Protein AF-A0A0F8ZP57-F1 (afdb_monomer_lite)

Structure (mmCIF, N/CA/C/O backbone):
data_AF-A0A0F8ZP57-F1
#
_entry.id   AF-A0A0F8ZP57-F1
#
loop_
_atom_site.group_PDB
_atom_site.id
_atom_site.type_symbol
_atom_site.label_atom_id
_atom_site.label_alt_id
_atom_site.label_comp_id
_atom_site.label_asym_id
_atom_site.label_entity_id
_atom_site.label_seq_id
_atom_site.pdbx_PDB_ins_code
_atom_site.Cartn_x
_atom_site.Cartn_y
_atom_site.Cartn_z
_atom_site.occupancy
_atom_site.B_iso_or_equiv
_atom_site.auth_seq_id
_atom_site.auth_comp_id
_atom_site.auth_asym_id
_atom_s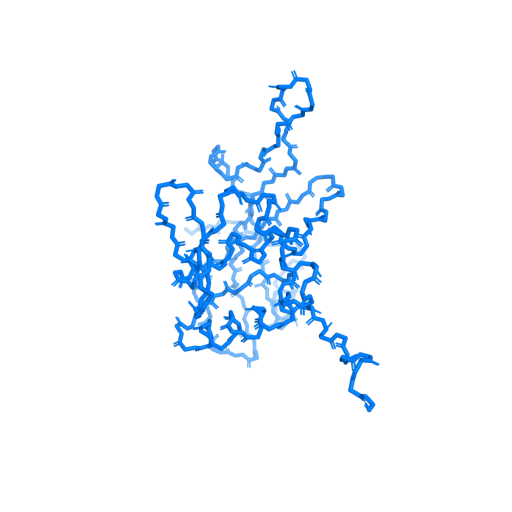ite.auth_atom_id
_atom_site.pdbx_PDB_model_num
ATOM 1 N N . GLY A 1 1 ? 17.418 13.771 -24.888 1.00 42.72 1 GLY A N 1
ATOM 2 C CA . GLY A 1 1 ? 16.943 12.380 -24.722 1.00 42.72 1 GLY A CA 1
ATOM 3 C C . GLY A 1 1 ? 17.713 11.722 -23.595 1.00 42.72 1 GLY A C 1
ATOM 4 O O . GLY A 1 1 ? 18.874 12.059 -23.422 1.00 42.72 1 GLY A O 1
ATOM 5 N N . ASN A 1 2 ? 17.084 10.851 -22.801 1.00 56.62 2 ASN A N 1
ATOM 6 C CA . ASN A 1 2 ? 17.765 10.165 -21.695 1.00 56.62 2 ASN A CA 1
ATOM 7 C C . ASN A 1 2 ? 18.726 9.090 -22.257 1.00 56.62 2 ASN A C 1
ATOM 9 O O . ASN A 1 2 ? 18.237 8.179 -22.923 1.00 56.62 2 ASN A O 1
ATOM 13 N N . PRO A 1 3 ? 20.048 9.173 -22.014 1.00 65.94 3 PRO A N 1
ATOM 14 C CA . PRO A 1 3 ? 21.036 8.251 -22.585 1.00 65.94 3 PRO A CA 1
ATOM 15 C C . PRO A 1 3 ? 21.087 6.874 -21.897 1.00 65.94 3 PRO A C 1
ATOM 17 O O . PRO A 1 3 ? 21.826 5.998 -22.338 1.00 65.94 3 PRO A O 1
ATOM 20 N N . ALA A 1 4 ? 20.323 6.653 -20.823 1.00 66.94 4 ALA A N 1
ATOM 21 C CA . ALA A 1 4 ? 20.343 5.389 -20.093 1.00 66.94 4 ALA A CA 1
ATOM 22 C C . ALA A 1 4 ? 19.704 4.244 -20.905 1.00 66.94 4 ALA A C 1
ATOM 24 O O . ALA A 1 4 ? 18.479 4.147 -21.000 1.00 66.94 4 ALA A O 1
ATOM 25 N N . ASN A 1 5 ? 20.536 3.351 -21.447 1.00 70.38 5 ASN A N 1
ATOM 26 C CA . ASN A 1 5 ? 20.122 2.087 -22.059 1.00 70.38 5 ASN A CA 1
ATOM 27 C C . ASN A 1 5 ? 20.489 0.895 -21.166 1.00 70.38 5 ASN A C 1
ATOM 29 O O . ASN A 1 5 ? 21.466 0.932 -20.422 1.00 70.38 5 ASN A O 1
ATOM 33 N N . THR A 1 6 ? 19.703 -0.180 -21.257 1.00 76.25 6 THR A N 1
ATOM 34 C CA . THR A 1 6 ? 20.031 -1.459 -20.613 1.00 76.25 6 THR A CA 1
ATOM 35 C C . THR A 1 6 ? 21.249 -2.083 -21.315 1.00 76.25 6 THR A C 1
ATOM 37 O O . THR A 1 6 ? 21.273 -2.083 -22.550 1.00 76.25 6 THR A O 1
ATOM 40 N N . PRO A 1 7 ? 22.246 -2.618 -20.584 1.00 77.56 7 PRO A N 1
ATOM 41 C CA . PRO A 1 7 ? 23.346 -3.370 -21.192 1.00 77.56 7 PRO A CA 1
ATOM 42 C C . PRO A 1 7 ? 22.822 -4.616 -21.933 1.00 77.56 7 PRO A C 1
ATOM 44 O O . PRO A 1 7 ? 21.754 -5.131 -21.605 1.00 77.56 7 PRO A O 1
ATOM 47 N N . GLY A 1 8 ? 23.553 -5.093 -22.949 1.00 77.31 8 GLY A N 1
ATOM 48 C CA . GLY A 1 8 ? 23.141 -6.237 -23.789 1.00 77.31 8 GLY A CA 1
ATOM 49 C C . GLY A 1 8 ? 22.552 -5.873 -25.162 1.00 77.31 8 GLY A C 1
ATOM 50 O O . GLY A 1 8 ? 22.050 -6.739 -25.875 1.00 77.31 8 GLY A O 1
ATOM 51 N N . GLY A 1 9 ? 22.630 -4.600 -25.560 1.00 78.94 9 GLY A N 1
ATOM 52 C CA . GLY A 1 9 ? 22.277 -4.144 -26.908 1.00 78.94 9 GLY A CA 1
ATOM 53 C C . GLY A 1 9 ? 20.771 -4.081 -27.197 1.00 78.94 9 GLY A C 1
ATOM 54 O O . GLY A 1 9 ? 19.916 -4.302 -26.338 1.00 78.94 9 GLY A O 1
ATOM 55 N N . HIS A 1 10 ? 20.424 -3.743 -28.442 1.00 80.75 10 HIS A N 1
ATOM 56 C CA . HIS A 1 10 ? 19.028 -3.523 -28.839 1.00 80.75 10 HIS A CA 1
ATOM 57 C C . HIS A 1 10 ? 18.207 -4.816 -28.946 1.00 80.75 10 HIS A C 1
ATOM 59 O O . HIS A 1 10 ? 17.003 -4.781 -28.692 1.00 80.75 10 HIS A O 1
ATOM 65 N N . ALA A 1 11 ? 18.830 -5.959 -29.252 1.00 84.06 11 ALA A N 1
ATOM 66 C CA . ALA A 1 11 ? 18.134 -7.240 -29.414 1.00 84.06 11 ALA A CA 1
ATOM 67 C C . ALA A 1 11 ? 17.318 -7.619 -28.167 1.00 84.06 11 ALA A C 1
ATOM 69 O O . ALA A 1 11 ? 16.136 -7.956 -28.256 1.00 84.06 11 ALA A O 1
ATOM 70 N N . VAL A 1 12 ? 17.914 -7.436 -26.989 1.00 82.19 12 VAL A N 1
ATOM 71 C CA . VAL A 1 12 ? 17.299 -7.692 -25.683 1.00 82.19 12 VAL A CA 1
ATOM 72 C C . VAL A 1 12 ? 16.027 -6.849 -25.479 1.00 82.19 12 VAL A C 1
ATOM 74 O O . VAL A 1 12 ? 14.993 -7.348 -25.035 1.00 82.19 12 VAL A O 1
ATOM 77 N N . LYS A 1 13 ? 16.034 -5.579 -25.907 1.00 81.19 13 LYS A N 1
ATOM 78 C CA . LYS A 1 13 ? 14.854 -4.694 -25.851 1.00 81.19 13 LYS A CA 1
ATOM 79 C C . LYS A 1 13 ? 13.700 -5.201 -26.724 1.00 81.19 13 LYS A C 1
ATOM 81 O O . LYS A 1 13 ? 12.530 -5.015 -26.363 1.00 81.19 13 LYS A O 1
ATOM 86 N N . HIS A 1 14 ? 13.999 -5.821 -27.864 1.00 81.81 14 HIS A N 1
ATOM 87 C CA . HIS A 1 14 ? 12.983 -6.373 -28.762 1.00 81.81 14 HIS A CA 1
ATOM 88 C C . HIS A 1 14 ? 12.459 -7.732 -28.287 1.00 81.81 14 HIS A C 1
ATOM 90 O O . HIS A 1 14 ? 11.250 -7.954 -28.397 1.00 81.81 14 HIS A O 1
ATOM 96 N N . ALA A 1 15 ? 13.316 -8.557 -27.681 1.00 86.81 15 ALA A N 1
ATOM 97 C CA . ALA A 1 15 ? 12.971 -9.882 -27.169 1.00 86.81 15 ALA A CA 1
ATOM 98 C C . ALA A 1 15 ? 11.944 -9.844 -26.022 1.00 86.81 15 ALA A C 1
ATOM 100 O O . ALA A 1 15 ? 10.997 -10.625 -26.020 1.00 86.81 15 ALA A O 1
ATOM 101 N N . PHE A 1 16 ? 12.068 -8.909 -25.073 1.00 87.50 16 PHE A N 1
ATOM 102 C CA . PHE A 1 16 ? 11.171 -8.877 -23.910 1.00 87.50 16 PHE A CA 1
ATOM 103 C C . PHE A 1 16 ? 9.746 -8.427 -24.242 1.00 87.50 16 PHE A C 1
ATOM 105 O O . PHE A 1 16 ? 9.547 -7.415 -24.919 1.00 87.50 16 PHE A O 1
ATOM 112 N N . SER A 1 17 ? 8.742 -9.116 -23.699 1.00 88.38 17 SER A N 1
ATOM 113 C CA . SER A 1 17 ? 7.331 -8.734 -23.862 1.00 88.38 17 SER A CA 1
ATOM 114 C C . SER A 1 17 ? 6.892 -7.592 -22.946 1.00 88.38 17 SER A C 1
ATOM 116 O O . SER A 1 17 ? 6.073 -6.767 -23.352 1.00 88.38 17 SER A O 1
ATOM 118 N N . VAL A 1 18 ? 7.484 -7.491 -21.754 1.00 88.62 18 VAL A N 1
ATOM 119 C CA . VAL A 1 18 ? 7.252 -6.406 -20.792 1.00 88.62 18 VAL A CA 1
ATOM 120 C C . VAL A 1 18 ? 8.600 -5.856 -20.331 1.00 88.62 18 VAL A C 1
ATOM 122 O O . VAL A 1 18 ? 9.527 -6.625 -20.087 1.00 88.62 18 VAL A O 1
ATOM 125 N N . ARG A 1 19 ? 8.734 -4.529 -20.235 1.00 87.62 19 ARG A N 1
ATOM 126 C CA . ARG A 1 19 ? 9.921 -3.870 -19.663 1.00 87.62 19 ARG A CA 1
ATOM 127 C C . ARG A 1 19 ? 9.494 -2.897 -18.579 1.00 87.62 19 ARG A C 1
ATOM 129 O O . ARG A 1 19 ? 8.700 -1.992 -18.834 1.00 87.62 19 ARG A O 1
ATOM 136 N N . LEU A 1 20 ? 10.065 -3.089 -17.397 1.00 88.81 20 LEU A N 1
ATOM 137 C CA . LEU A 1 20 ? 9.838 -2.274 -16.215 1.00 88.81 20 LEU A CA 1
ATOM 138 C C . LEU A 1 20 ? 11.107 -1.486 -15.919 1.00 88.81 20 LEU A C 1
ATOM 140 O O . LEU A 1 20 ? 12.200 -2.048 -15.870 1.00 88.81 20 LEU A O 1
ATOM 144 N N . ARG A 1 21 ? 10.958 -0.182 -15.713 1.00 87.19 21 ARG A N 1
ATOM 145 C CA . ARG A 1 21 ? 12.013 0.668 -15.181 1.00 87.19 21 ARG A CA 1
ATOM 146 C C . ARG A 1 21 ? 11.710 0.944 -13.725 1.00 87.19 21 ARG A C 1
ATOM 148 O O . ARG A 1 21 ? 10.731 1.619 -13.429 1.00 87.19 21 ARG A O 1
ATOM 155 N N . ILE A 1 22 ? 12.564 0.430 -12.853 1.00 89.00 22 ILE A N 1
ATOM 156 C CA . ILE A 1 22 ? 12.473 0.617 -11.408 1.00 89.00 22 ILE A CA 1
ATOM 157 C C . ILE A 1 22 ? 13.517 1.659 -11.015 1.00 89.00 22 ILE A C 1
ATOM 159 O O . ILE A 1 22 ? 14.690 1.533 -11.367 1.00 89.00 22 ILE A O 1
ATOM 163 N N . ALA A 1 23 ? 13.096 2.705 -10.314 1.00 88.38 23 ALA A N 1
ATOM 164 C CA . ALA A 1 23 ? 13.977 3.733 -9.784 1.00 88.38 23 ALA A CA 1
ATOM 165 C C . ALA A 1 23 ? 13.649 3.978 -8.312 1.00 88.38 23 ALA A C 1
ATOM 167 O O . ALA A 1 23 ? 12.494 4.197 -7.955 1.00 88.38 23 ALA A O 1
ATOM 168 N N . ARG A 1 24 ? 14.672 3.979 -7.453 1.00 84.56 24 ARG A N 1
ATOM 169 C CA . ARG A 1 24 ? 14.500 4.319 -6.038 1.00 84.56 24 ARG A CA 1
ATOM 170 C C . ARG A 1 24 ? 13.979 5.750 -5.912 1.00 84.56 24 ARG A C 1
ATOM 172 O O . ARG A 1 24 ? 14.555 6.665 -6.508 1.00 84.56 24 ARG A O 1
ATOM 179 N N . ASN A 1 25 ? 12.926 5.950 -5.125 1.00 83.56 25 ASN A N 1
ATOM 180 C CA . ASN A 1 25 ? 12.467 7.289 -4.796 1.00 83.56 25 ASN A CA 1
ATOM 181 C C . ASN A 1 25 ? 13.445 7.899 -3.777 1.00 83.56 25 ASN A C 1
ATOM 183 O O . ASN A 1 25 ? 13.693 7.327 -2.717 1.00 83.56 25 ASN A O 1
ATOM 187 N N . LYS A 1 26 ? 14.083 9.018 -4.140 1.00 76.31 26 LYS A N 1
ATOM 188 C CA . LYS A 1 26 ? 15.097 9.676 -3.296 1.00 76.31 26 LYS A CA 1
ATOM 189 C C . LYS A 1 26 ? 14.496 10.651 -2.283 1.00 76.31 26 LYS A C 1
ATOM 191 O O . LYS A 1 26 ? 15.237 11.143 -1.438 1.00 76.31 26 LYS A O 1
ATOM 196 N N . LYS A 1 27 ? 13.196 10.944 -2.376 1.00 78.50 27 LYS A N 1
ATOM 197 C CA . LYS A 1 27 ? 12.510 11.836 -1.438 1.00 78.50 27 LYS A CA 1
ATOM 198 C C . LYS A 1 27 ? 12.561 11.252 -0.026 1.00 78.50 27 LYS A C 1
ATOM 200 O O . LYS A 1 27 ? 12.400 10.045 0.143 1.00 78.50 27 LYS A O 1
ATOM 205 N N . GLU A 1 28 ? 12.779 12.096 0.978 1.00 70.44 28 GLU A N 1
ATOM 206 C CA . GLU A 1 28 ? 12.823 11.642 2.375 1.00 70.44 28 GLU A CA 1
ATOM 207 C C . GLU A 1 28 ? 11.474 11.096 2.848 1.00 70.44 28 GLU A C 1
ATOM 209 O O . GLU A 1 28 ? 11.445 10.078 3.532 1.00 70.44 28 GLU A O 1
ATOM 214 N N . GLU A 1 29 ? 10.371 11.680 2.377 1.00 69.31 29 GLU A N 1
ATOM 215 C CA . GLU A 1 29 ? 8.991 11.226 2.618 1.00 69.31 29 GLU A CA 1
ATOM 216 C C . GLU A 1 29 ? 8.722 9.803 2.109 1.00 69.31 29 GLU A C 1
ATOM 218 O O . GLU A 1 29 ? 7.849 9.105 2.611 1.00 69.31 29 GLU A O 1
ATOM 223 N N . ALA A 1 30 ? 9.486 9.353 1.112 1.00 71.00 30 ALA A N 1
ATOM 224 C CA . ALA A 1 30 ? 9.331 8.028 0.530 1.00 71.00 30 ALA A CA 1
ATOM 225 C C . ALA A 1 30 ? 10.043 6.936 1.347 1.00 71.00 30 ALA A C 1
ATOM 227 O O . ALA A 1 30 ? 9.905 5.749 1.032 1.00 71.00 30 ALA A O 1
ATOM 228 N N . ARG A 1 31 ? 10.829 7.305 2.370 1.00 79.12 31 ARG A N 1
ATOM 229 C CA . ARG A 1 31 ? 11.476 6.346 3.271 1.00 79.12 31 ARG A CA 1
ATOM 230 C C . ARG A 1 31 ? 10.450 5.796 4.250 1.00 79.12 31 ARG A C 1
ATOM 232 O O . ARG A 1 31 ? 9.748 6.543 4.920 1.00 79.12 31 ARG A O 1
ATOM 239 N N . LEU A 1 32 ? 10.407 4.477 4.352 1.00 76.94 32 LEU A N 1
ATOM 240 C CA . LEU A 1 32 ? 9.596 3.788 5.340 1.00 76.94 32 LEU A CA 1
ATOM 241 C C . LEU A 1 32 ? 10.401 3.750 6.635 1.00 76.94 32 LEU A C 1
ATOM 243 O O . LEU A 1 32 ? 11.504 3.196 6.668 1.00 76.94 32 LEU A O 1
ATOM 247 N N . LYS A 1 33 ? 9.858 4.376 7.676 1.00 82.06 33 LYS A N 1
ATOM 248 C CA . LYS A 1 33 ? 10.454 4.436 9.007 1.00 82.06 33 LYS A CA 1
ATOM 249 C C . LYS A 1 33 ? 9.564 3.693 9.995 1.00 82.06 33 LYS A C 1
ATOM 251 O O . LYS A 1 33 ? 8.340 3.774 9.904 1.00 82.06 33 LYS A O 1
ATOM 256 N N . ARG A 1 34 ? 10.184 2.997 10.940 1.00 77.50 34 ARG A N 1
ATOM 257 C CA . ARG A 1 34 ? 9.536 2.419 12.118 1.00 77.50 34 ARG A CA 1
ATOM 258 C C . ARG A 1 34 ? 10.175 3.036 13.355 1.00 77.50 34 ARG A C 1
ATOM 260 O O . ARG A 1 34 ? 11.371 3.311 13.353 1.00 77.50 34 ARG A O 1
ATOM 267 N N . ILE A 1 35 ? 9.372 3.249 14.387 1.00 75.38 35 ILE A N 1
ATOM 268 C CA . ILE A 1 35 ? 9.862 3.619 15.712 1.00 75.38 35 ILE A CA 1
ATOM 269 C C . ILE A 1 35 ? 10.105 2.313 16.467 1.00 75.38 35 ILE A C 1
ATOM 271 O O . ILE A 1 35 ? 9.201 1.481 16.547 1.00 75.38 35 ILE A O 1
ATOM 275 N N . ASP A 1 36 ? 11.329 2.113 16.938 1.00 73.38 36 ASP A N 1
ATOM 276 C CA . ASP A 1 36 ? 11.693 0.961 17.764 1.00 73.38 36 ASP A CA 1
ATOM 277 C C . ASP A 1 36 ? 11.188 1.120 19.211 1.00 73.38 36 ASP A C 1
ATOM 279 O O . ASP A 1 36 ? 10.820 2.222 19.621 1.00 73.38 36 ASP A O 1
ATOM 283 N N . GLU A 1 37 ? 11.213 0.052 20.014 1.00 72.00 37 GLU A N 1
ATOM 284 C CA . GLU A 1 37 ? 10.783 0.076 21.428 1.00 72.00 37 GLU A CA 1
ATOM 285 C C . GLU A 1 37 ? 11.555 1.117 22.263 1.00 72.00 37 GLU A C 1
ATOM 287 O O . GLU A 1 37 ? 11.025 1.677 23.221 1.00 72.00 37 GLU A O 1
ATOM 292 N N . GLY A 1 38 ? 12.788 1.443 21.856 1.00 73.44 38 GLY A N 1
ATOM 293 C CA . GLY A 1 38 ? 13.612 2.504 22.444 1.00 73.44 38 GLY A CA 1
ATOM 294 C C . GLY A 1 38 ? 13.339 3.924 21.924 1.00 73.44 38 GLY A C 1
ATOM 295 O O . GLY A 1 38 ? 14.096 4.834 22.250 1.00 73.44 38 GLY A O 1
ATOM 296 N N . GLY A 1 39 ? 12.319 4.132 21.086 1.00 78.12 39 GLY A N 1
ATOM 297 C CA . GLY A 1 39 ? 11.953 5.444 20.536 1.00 78.12 39 GLY A CA 1
ATOM 298 C C . GLY A 1 39 ? 12.820 5.936 19.368 1.00 78.12 39 GLY A C 1
ATOM 299 O O . GLY A 1 39 ? 12.657 7.072 18.925 1.00 78.12 39 GLY A O 1
ATOM 300 N N . ASN A 1 40 ? 13.727 5.106 18.847 1.00 82.69 40 ASN A N 1
ATOM 301 C CA . ASN A 1 40 ? 14.600 5.465 17.727 1.00 82.69 40 ASN A CA 1
ATOM 302 C C . ASN A 1 40 ? 13.922 5.202 16.373 1.00 82.69 40 ASN A C 1
ATOM 304 O O . ASN A 1 40 ? 13.293 4.163 16.177 1.00 82.69 40 ASN A O 1
ATOM 308 N N . GLU A 1 41 ? 14.090 6.118 15.415 1.00 78.81 41 GLU A N 1
ATOM 309 C CA . GLU A 1 41 ? 13.617 5.924 14.040 1.00 78.81 41 GLU A CA 1
ATOM 310 C C . GLU A 1 41 ? 14.570 5.011 13.254 1.00 78.81 41 GLU A C 1
ATOM 312 O O . GLU A 1 41 ? 15.686 5.400 12.906 1.00 78.81 41 GLU A O 1
ATOM 317 N N . ILE A 1 42 ? 14.105 3.812 12.908 1.00 80.19 42 ILE A N 1
ATOM 318 C CA . ILE A 1 42 ? 14.823 2.857 12.060 1.00 80.19 42 ILE A CA 1
ATOM 319 C C . ILE A 1 42 ? 14.232 2.894 10.649 1.00 80.19 42 ILE A C 1
ATOM 321 O O . ILE A 1 42 ? 13.014 2.870 10.455 1.00 80.19 42 ILE A O 1
ATOM 325 N N . ILE A 1 43 ? 15.100 2.952 9.635 1.00 80.88 43 ILE A N 1
ATOM 326 C CA . ILE A 1 43 ? 14.689 2.914 8.227 1.00 80.88 43 ILE A CA 1
ATOM 327 C C . ILE A 1 43 ? 14.475 1.455 7.817 1.00 80.88 43 ILE A C 1
ATOM 329 O O . ILE A 1 43 ? 15.427 0.744 7.514 1.00 80.88 43 ILE A O 1
ATOM 333 N N . ILE A 1 44 ? 13.214 1.042 7.748 1.00 83.44 44 ILE A N 1
ATOM 334 C CA . ILE A 1 44 ? 12.804 -0.318 7.363 1.00 83.44 44 ILE A CA 1
ATOM 335 C C . ILE A 1 44 ? 12.740 -0.512 5.839 1.00 83.44 44 ILE A C 1
ATOM 337 O O . ILE A 1 44 ? 12.718 -1.642 5.347 1.00 83.44 44 ILE A O 1
ATOM 341 N N . GLY A 1 45 ? 12.710 0.577 5.061 1.00 84.19 45 GLY A N 1
ATOM 342 C CA . GLY A 1 45 ? 12.632 0.496 3.604 1.00 84.19 45 GLY A CA 1
ATOM 343 C C . GLY A 1 45 ? 12.508 1.835 2.880 1.00 84.19 45 GLY A C 1
ATOM 344 O O . GLY A 1 45 ? 12.649 2.917 3.453 1.00 84.19 45 GLY A O 1
ATOM 345 N N . SER A 1 46 ? 12.222 1.770 1.582 1.00 86.06 46 SER A N 1
ATOM 346 C CA . SER A 1 46 ? 11.940 2.934 0.736 1.00 86.06 46 SER A CA 1
ATOM 347 C C . SER A 1 46 ? 10.961 2.599 -0.374 1.00 86.06 46 SER A C 1
ATOM 349 O O . SER A 1 46 ? 11.041 1.513 -0.943 1.00 86.06 46 SER A O 1
ATOM 351 N N . HIS A 1 47 ? 10.145 3.562 -0.784 1.00 85.69 47 HIS A N 1
ATOM 352 C CA . HIS A 1 47 ? 9.357 3.414 -1.994 1.00 85.69 47 HIS A CA 1
ATOM 353 C C . HIS A 1 47 ? 10.223 3.507 -3.260 1.00 85.69 47 HIS A C 1
ATOM 355 O O . HIS A 1 47 ? 11.222 4.234 -3.337 1.00 85.69 47 HIS A O 1
ATOM 361 N N . ALA A 1 48 ? 9.834 2.753 -4.280 1.00 89.44 48 ALA A N 1
ATOM 362 C CA . ALA A 1 48 ? 10.420 2.775 -5.605 1.00 89.44 48 ALA A CA 1
ATOM 363 C C . ALA A 1 48 ? 9.350 3.080 -6.647 1.00 89.44 48 ALA A C 1
ATOM 365 O O . ALA A 1 48 ? 8.240 2.556 -6.610 1.00 89.44 48 ALA A O 1
ATOM 366 N N . ASN A 1 49 ? 9.727 3.914 -7.607 1.00 89.50 49 ASN A N 1
ATOM 367 C CA . ASN A 1 49 ? 8.899 4.269 -8.741 1.00 89.50 49 ASN A CA 1
ATOM 368 C C . ASN A 1 49 ? 9.136 3.274 -9.871 1.00 89.50 49 ASN A C 1
ATOM 370 O O . ASN A 1 49 ? 10.265 3.103 -10.342 1.00 89.50 49 ASN A O 1
ATOM 374 N N . ILE A 1 50 ? 8.059 2.650 -10.324 1.00 89.94 50 ILE A N 1
ATOM 375 C CA . ILE A 1 50 ? 8.039 1.720 -11.440 1.00 89.94 50 ILE A CA 1
ATOM 376 C C . ILE A 1 50 ? 7.309 2.369 -12.602 1.00 89.94 50 ILE A C 1
ATOM 378 O O . ILE A 1 50 ? 6.154 2.770 -12.492 1.00 89.94 50 ILE A O 1
ATOM 382 N N . ARG A 1 51 ? 7.973 2.420 -13.753 1.00 88.38 51 ARG A N 1
ATOM 383 C CA . ARG A 1 51 ? 7.362 2.816 -15.020 1.00 88.38 51 ARG A CA 1
ATOM 384 C C . ARG A 1 51 ? 7.400 1.656 -15.999 1.00 88.38 51 ARG A C 1
ATOM 386 O O . ARG A 1 51 ? 8.440 1.026 -16.192 1.00 88.38 51 ARG A O 1
ATOM 393 N N . ILE A 1 52 ? 6.276 1.411 -16.660 1.00 88.69 52 ILE A N 1
ATOM 394 C CA . ILE A 1 52 ? 6.194 0.433 -17.741 1.00 88.69 52 ILE A CA 1
ATOM 395 C C . ILE A 1 52 ? 6.713 1.104 -19.019 1.00 88.69 52 ILE A C 1
ATOM 397 O O . ILE A 1 52 ? 6.099 2.025 -19.549 1.00 88.69 52 ILE A O 1
ATOM 401 N N . GLU A 1 53 ? 7.875 0.671 -19.511 1.00 87.00 53 GLU A N 1
ATOM 402 C CA . GLU A 1 53 ? 8.455 1.188 -20.761 1.00 87.00 53 GLU A CA 1
ATOM 403 C C . GLU A 1 53 ? 7.980 0.411 -21.993 1.00 87.00 53 GLU A C 1
ATOM 405 O O . GLU A 1 53 ? 7.947 0.952 -23.097 1.00 87.00 53 GLU A O 1
ATOM 410 N N . LYS A 1 54 ? 7.645 -0.873 -21.825 1.00 85.62 54 LYS A N 1
ATOM 411 C CA . LYS A 1 54 ? 7.127 -1.733 -22.895 1.00 85.62 54 LYS A CA 1
ATOM 412 C C . LYS A 1 54 ? 6.071 -2.662 -22.318 1.00 85.62 54 LYS A C 1
ATOM 414 O O . LYS A 1 54 ? 6.326 -3.306 -21.304 1.00 85.62 54 LYS A O 1
ATOM 419 N N . ASN A 1 55 ? 4.937 -2.767 -22.997 1.00 89.81 55 ASN A N 1
ATOM 420 C CA . ASN A 1 55 ? 3.905 -3.760 -22.731 1.00 89.81 55 ASN A CA 1
ATOM 421 C C . ASN A 1 55 ? 3.376 -4.282 -24.073 1.00 89.81 55 ASN A C 1
ATOM 423 O O . ASN A 1 55 ? 2.847 -3.500 -24.856 1.00 89.81 55 ASN A O 1
ATOM 427 N N . ARG A 1 56 ? 3.560 -5.577 -24.358 1.00 87.94 56 ARG A N 1
ATOM 428 C CA . ARG A 1 56 ? 3.028 -6.236 -25.567 1.00 87.94 56 ARG A CA 1
ATO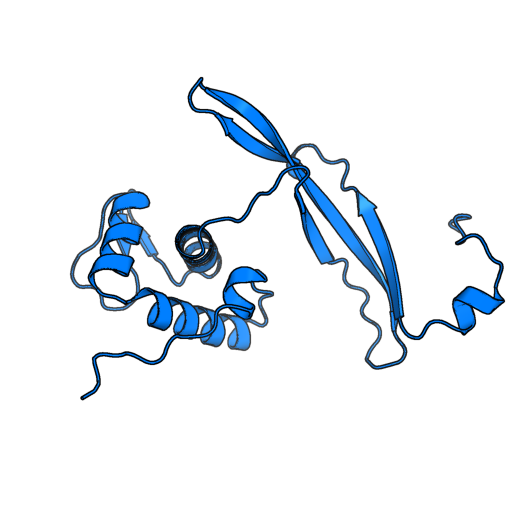M 429 C C . ARG A 1 56 ? 1.624 -6.820 -25.395 1.00 87.94 56 ARG A C 1
ATOM 431 O O . ARG A 1 56 ? 1.004 -7.150 -26.397 1.00 87.94 56 ARG A O 1
ATOM 438 N N . PHE A 1 57 ? 1.149 -6.985 -24.164 1.00 85.75 57 PHE A N 1
ATOM 439 C CA . PHE A 1 57 ? -0.088 -7.716 -23.875 1.00 85.75 57 PHE A CA 1
ATOM 440 C C . PHE A 1 57 ? -1.305 -6.807 -23.699 1.00 85.75 57 PHE A C 1
ATOM 442 O O . PHE A 1 57 ? -2.434 -7.274 -23.795 1.00 85.75 57 PHE A O 1
ATOM 449 N N . GLY A 1 58 ? -1.097 -5.518 -23.427 1.00 81.06 58 GLY A N 1
ATOM 450 C CA . GLY A 1 58 ? -2.184 -4.599 -23.106 1.00 81.06 58 GLY A CA 1
ATOM 451 C C . GLY A 1 58 ? -1.941 -3.171 -23.571 1.00 81.06 58 GLY A C 1
ATOM 452 O O . GLY A 1 58 ? -0.926 -2.858 -24.195 1.00 81.06 58 GLY A O 1
ATOM 453 N N . LYS A 1 59 ? -2.901 -2.298 -23.239 1.00 79.69 59 LYS A N 1
ATOM 454 C CA . LYS A 1 59 ? -2.830 -0.865 -23.540 1.00 79.69 59 LYS A CA 1
ATOM 455 C C . LYS A 1 59 ? -1.540 -0.257 -22.960 1.00 79.69 59 LYS A C 1
ATOM 457 O O . LYS A 1 59 ? -1.101 -0.678 -21.884 1.00 79.69 59 LYS A O 1
ATOM 462 N N . PRO A 1 60 ? -0.937 0.738 -23.632 1.00 76.12 60 PRO A N 1
ATOM 463 C CA . PRO A 1 60 ? 0.186 1.483 -23.081 1.00 76.12 60 PRO A CA 1
ATOM 464 C C . PRO A 1 60 ? -0.194 2.109 -21.736 1.00 76.12 60 PRO A C 1
ATOM 466 O O . PRO A 1 60 ? -1.133 2.898 -21.650 1.00 76.12 60 PRO A O 1
ATOM 469 N N . VAL A 1 61 ? 0.533 1.742 -20.682 1.00 76.94 61 VAL A N 1
ATOM 470 C CA . VAL A 1 61 ? 0.337 2.295 -19.340 1.00 76.94 61 VAL A CA 1
ATOM 471 C C . VAL A 1 61 ? 1.399 3.362 -19.125 1.00 76.94 61 VAL A C 1
ATOM 473 O O . VAL A 1 61 ? 2.579 3.052 -18.988 1.00 76.94 61 VAL A O 1
ATOM 476 N N . PHE A 1 62 ? 0.982 4.627 -19.118 1.00 73.75 62 PHE A N 1
ATOM 477 C CA . PHE A 1 62 ? 1.882 5.764 -18.887 1.00 73.75 62 PHE A CA 1
ATOM 478 C C . PHE A 1 62 ? 2.019 6.143 -17.409 1.00 73.75 62 PHE A C 1
ATOM 480 O O . PHE A 1 62 ? 2.802 7.030 -17.072 1.00 73.75 62 PHE A O 1
ATOM 487 N N . HIS A 1 63 ? 1.270 5.470 -16.540 1.00 78.62 63 HIS A N 1
ATOM 488 C CA . HIS A 1 63 ? 1.285 5.701 -15.106 1.00 78.62 63 HIS A CA 1
ATOM 489 C C . HIS A 1 63 ? 2.589 5.190 -14.486 1.00 78.62 63 HIS A C 1
ATOM 491 O O . HIS A 1 63 ? 3.121 4.145 -14.873 1.00 78.62 63 HIS A O 1
ATOM 497 N N . THR A 1 64 ? 3.095 5.951 -13.521 1.00 82.19 64 THR A N 1
ATOM 498 C CA . THR A 1 64 ? 4.159 5.504 -12.623 1.00 82.19 64 THR A CA 1
ATOM 499 C C . THR A 1 64 ? 3.489 4.891 -11.403 1.00 82.19 64 THR A C 1
ATOM 501 O O . THR A 1 64 ? 2.620 5.522 -10.809 1.00 82.19 64 THR A O 1
ATOM 504 N N . LEU A 1 65 ? 3.873 3.669 -11.055 1.00 82.94 65 LEU A N 1
ATOM 505 C CA . LEU A 1 65 ? 3.423 2.994 -9.846 1.00 82.94 65 LEU A CA 1
ATOM 506 C C . LEU A 1 65 ? 4.477 3.181 -8.758 1.00 82.94 65 LEU A C 1
ATOM 508 O O . LEU A 1 65 ? 5.656 2.934 -9.004 1.00 82.94 65 LEU A O 1
ATOM 512 N N . GLU A 1 66 ? 4.061 3.581 -7.566 1.00 82.69 66 GLU A N 1
ATOM 513 C CA . GLU A 1 66 ? 4.935 3.623 -6.400 1.00 82.69 66 GLU A CA 1
ATOM 514 C C . GLU A 1 66 ? 4.729 2.347 -5.577 1.00 82.69 66 GLU A C 1
ATOM 516 O O . GLU A 1 66 ? 3.602 2.022 -5.211 1.00 82.69 66 GLU A O 1
ATOM 521 N N . ILE A 1 67 ? 5.805 1.592 -5.338 1.00 83.50 67 ILE A N 1
ATOM 522 C CA . ILE A 1 67 ? 5.765 0.365 -4.531 1.00 83.50 67 ILE A CA 1
ATOM 523 C C . ILE A 1 67 ? 6.724 0.463 -3.340 1.00 83.50 67 ILE A C 1
ATOM 525 O O . ILE A 1 67 ? 7.822 1.003 -3.498 1.00 83.50 67 ILE A O 1
ATOM 529 N N . PRO A 1 68 ? 6.370 -0.059 -2.157 1.00 81.56 68 PRO A N 1
ATOM 530 C CA . PRO A 1 68 ? 7.295 -0.146 -1.034 1.00 81.56 68 PRO A CA 1
ATOM 531 C C . PRO A 1 68 ? 8.346 -1.244 -1.280 1.00 81.56 68 PRO A C 1
ATOM 533 O O . PRO A 1 68 ? 8.021 -2.342 -1.725 1.00 81.56 68 PRO A O 1
ATOM 536 N N . ILE A 1 69 ? 9.617 -0.958 -0.988 1.00 84.62 69 ILE A N 1
ATOM 537 C CA . ILE A 1 69 ? 10.701 -1.950 -0.930 1.00 84.62 69 ILE A CA 1
ATOM 538 C C . ILE A 1 69 ? 11.255 -1.959 0.490 1.00 84.62 69 ILE A C 1
ATOM 540 O O . ILE A 1 69 ? 11.810 -0.956 0.945 1.00 84.62 69 ILE A O 1
ATOM 544 N N . TYR A 1 70 ? 11.130 -3.093 1.167 1.00 84.50 70 TYR A N 1
ATOM 545 C CA . TYR A 1 70 ? 11.649 -3.299 2.516 1.00 84.50 70 TYR A CA 1
ATOM 546 C C . TYR A 1 70 ? 13.074 -3.862 2.461 1.00 84.50 70 TYR A C 1
ATOM 548 O O . TYR A 1 70 ? 13.377 -4.698 1.609 1.00 84.50 70 TYR A O 1
ATOM 556 N N . TYR A 1 71 ? 13.963 -3.369 3.325 1.00 84.06 71 TYR A N 1
ATOM 557 C CA . TYR A 1 71 ? 15.340 -3.879 3.440 1.00 84.06 71 TYR A CA 1
ATOM 558 C C . TYR A 1 71 ? 15.436 -5.053 4.410 1.00 84.06 71 TYR A C 1
ATOM 560 O O . TYR A 1 71 ? 16.302 -5.911 4.268 1.00 84.06 71 TYR A O 1
ATOM 568 N N . GLU A 1 72 ? 14.512 -5.093 5.361 1.00 78.75 72 GLU A N 1
ATOM 569 C CA . GLU A 1 72 ? 14.353 -6.159 6.335 1.00 78.75 72 GLU A CA 1
ATOM 570 C C . GLU A 1 72 ? 13.045 -6.905 6.063 1.00 78.75 72 GLU A C 1
ATOM 572 O O . GLU A 1 72 ? 12.171 -6.417 5.340 1.00 78.75 72 GLU A O 1
ATOM 577 N N . ALA A 1 73 ? 12.908 -8.104 6.632 1.00 69.25 73 ALA A N 1
ATOM 578 C CA . ALA A 1 73 ? 11.679 -8.878 6.545 1.00 69.25 73 ALA A C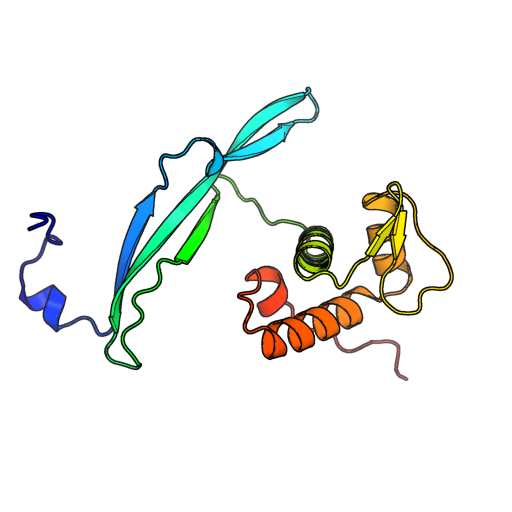A 1
ATOM 579 C C . ALA A 1 73 ? 10.547 -8.136 7.271 1.00 69.25 73 ALA A C 1
ATOM 581 O O . ALA A 1 73 ? 10.354 -8.270 8.476 1.00 69.25 73 ALA A O 1
ATOM 582 N N . TYR A 1 74 ? 9.804 -7.332 6.518 1.00 67.62 74 TYR A N 1
ATOM 583 C CA . TYR A 1 74 ? 8.662 -6.582 7.003 1.00 67.62 74 TYR A CA 1
ATOM 584 C C . TYR A 1 74 ? 7.401 -7.165 6.377 1.00 67.62 74 TYR A C 1
ATOM 586 O O . TYR A 1 74 ? 7.030 -6.835 5.252 1.00 67.62 74 TYR A O 1
ATOM 594 N N . PHE A 1 75 ? 6.758 -8.063 7.115 1.00 68.00 75 PHE A N 1
ATOM 595 C CA . PHE A 1 75 ? 5.426 -8.551 6.787 1.00 68.00 75 PHE A CA 1
ATOM 596 C C . PHE A 1 75 ? 4.447 -7.817 7.701 1.00 68.00 75 PHE A C 1
ATOM 598 O O . PHE A 1 75 ? 4.350 -8.173 8.877 1.00 68.00 75 PHE A O 1
ATOM 605 N N . PRO A 1 76 ? 3.784 -6.748 7.227 1.00 70.94 76 PRO A N 1
ATOM 606 C CA . PRO A 1 76 ? 2.811 -6.062 8.056 1.00 70.94 76 PRO A CA 1
ATOM 607 C C . PRO A 1 76 ? 1.665 -7.019 8.383 1.00 70.94 76 PRO A C 1
ATOM 609 O O . PRO A 1 76 ? 1.220 -7.795 7.533 1.00 70.94 76 PRO A O 1
ATOM 612 N N . ASN A 1 77 ? 1.179 -6.945 9.620 1.00 81.06 77 ASN A N 1
ATOM 613 C CA . ASN A 1 77 ? -0.013 -7.673 10.023 1.00 81.06 77 ASN A CA 1
ATOM 614 C C . ASN A 1 77 ? -1.168 -7.261 9.108 1.00 81.06 77 ASN A C 1
ATOM 616 O O . ASN A 1 77 ? -1.431 -6.067 8.922 1.00 81.06 77 ASN A O 1
ATOM 620 N N . ILE A 1 78 ? -1.860 -8.244 8.532 1.00 81.75 78 ILE A N 1
ATOM 621 C CA . ILE A 1 78 ? -2.940 -8.001 7.571 1.00 81.75 78 ILE A CA 1
ATOM 622 C C . ILE A 1 78 ? -4.007 -7.068 8.159 1.00 81.75 78 ILE A C 1
ATOM 624 O O . ILE A 1 78 ? -4.575 -6.242 7.451 1.00 81.75 78 ILE A O 1
ATOM 628 N N . GLU A 1 79 ? -4.244 -7.147 9.466 1.00 82.69 79 GLU A N 1
ATOM 629 C CA . GLU A 1 79 ? -5.251 -6.362 10.169 1.00 82.69 79 GLU A CA 1
ATOM 630 C C . GLU A 1 79 ? -4.899 -4.876 10.239 1.00 82.69 79 GLU A C 1
ATOM 632 O O . GLU A 1 79 ? -5.781 -4.028 10.101 1.00 82.69 79 GLU A O 1
ATOM 637 N N . GLU A 1 80 ? -3.616 -4.549 10.400 1.00 83.88 80 GLU A N 1
ATOM 638 C CA . GLU A 1 80 ? -3.154 -3.162 10.368 1.00 83.88 80 GLU A CA 1
ATOM 639 C C . GLU A 1 80 ? -3.303 -2.582 8.964 1.00 83.88 80 GLU A C 1
ATOM 641 O O . GLU A 1 80 ? -3.852 -1.491 8.808 1.00 83.88 80 GLU A O 1
ATOM 646 N N . VAL A 1 81 ? -2.905 -3.350 7.943 1.00 85.50 81 VAL A N 1
ATOM 647 C CA . VAL A 1 81 ? -3.039 -2.951 6.535 1.00 85.50 81 VAL A CA 1
ATOM 648 C C . VAL A 1 81 ? -4.504 -2.714 6.179 1.00 85.50 81 VAL A C 1
ATOM 650 O O . VAL A 1 81 ? -4.834 -1.723 5.528 1.00 85.50 81 VAL A O 1
ATOM 653 N N . ILE A 1 82 ? -5.403 -3.591 6.628 1.00 87.00 82 ILE A N 1
ATOM 654 C CA . ILE A 1 82 ? -6.849 -3.466 6.419 1.00 87.00 82 ILE A CA 1
ATOM 655 C C . ILE A 1 82 ? -7.404 -2.212 7.085 1.00 87.00 82 ILE A C 1
ATOM 657 O O . ILE A 1 82 ? -8.222 -1.517 6.484 1.00 87.00 82 ILE A O 1
ATOM 661 N N . PHE A 1 83 ? -6.977 -1.917 8.310 1.00 87.00 83 PHE A N 1
ATOM 662 C CA . PHE A 1 83 ? -7.418 -0.724 9.019 1.00 87.00 83 PHE A CA 1
ATOM 663 C C . PHE A 1 83 ? -6.971 0.553 8.298 1.00 87.00 83 PHE A C 1
ATOM 665 O O . PHE A 1 83 ? -7.789 1.433 8.020 1.00 87.00 83 PHE A O 1
ATOM 672 N N . ASP A 1 84 ? -5.689 0.633 7.943 1.00 87.50 84 ASP A N 1
ATOM 673 C CA . ASP A 1 84 ? -5.124 1.810 7.287 1.00 87.50 84 ASP A CA 1
ATOM 674 C C . ASP A 1 84 ? -5.736 1.999 5.885 1.00 87.50 84 ASP A C 1
ATOM 676 O O . ASP A 1 84 ? -6.169 3.101 5.538 1.00 87.50 84 ASP A O 1
ATOM 680 N N . THR A 1 85 ? -5.903 0.912 5.124 1.00 86.31 85 THR A N 1
ATOM 681 C CA . THR A 1 85 ? -6.583 0.932 3.817 1.00 86.31 85 THR A CA 1
ATOM 682 C C . THR A 1 85 ? -8.051 1.323 3.958 1.00 86.31 85 THR A C 1
ATOM 684 O O . THR A 1 85 ? -8.540 2.180 3.227 1.00 86.31 85 THR A O 1
ATOM 687 N N . GLY A 1 86 ? -8.764 0.738 4.925 1.00 87.31 86 GLY A N 1
ATOM 688 C CA . GLY A 1 86 ? -10.170 1.024 5.203 1.00 87.31 86 GLY A CA 1
ATOM 689 C C . GLY A 1 86 ? -10.411 2.493 5.549 1.00 87.31 86 GLY A C 1
ATOM 690 O O . GLY A 1 86 ? -11.436 3.062 5.167 1.00 87.31 86 GLY A O 1
ATOM 6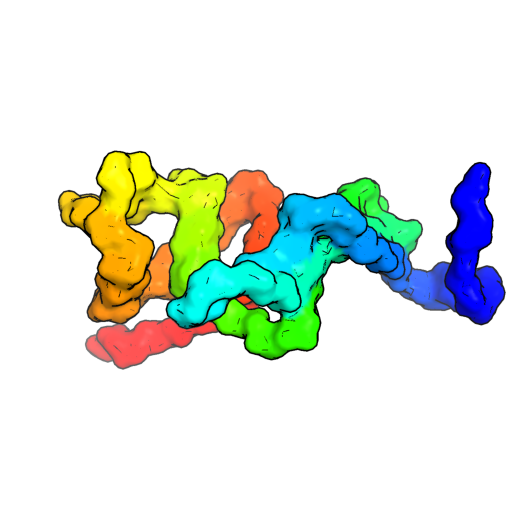91 N N . ARG A 1 87 ? -9.448 3.132 6.219 1.00 88.31 87 ARG A N 1
ATOM 692 C CA . ARG A 1 87 ? -9.458 4.572 6.481 1.00 88.31 87 ARG A CA 1
ATOM 693 C C . ARG A 1 87 ? -9.193 5.385 5.214 1.00 88.31 87 ARG A C 1
ATOM 695 O O . ARG A 1 87 ? -9.922 6.339 4.964 1.00 88.31 87 ARG A O 1
ATOM 702 N N . GLN A 1 88 ? -8.197 5.012 4.409 1.00 86.00 88 GLN A N 1
ATOM 703 C CA . GLN A 1 88 ? -7.867 5.713 3.159 1.00 86.00 88 GLN A CA 1
ATOM 704 C C . GLN A 1 88 ? -9.040 5.735 2.172 1.00 86.00 88 GLN A C 1
ATOM 706 O O . GLN A 1 88 ? -9.307 6.763 1.556 1.00 86.00 88 GLN A O 1
ATOM 711 N N . ILE A 1 89 ? -9.784 4.631 2.067 1.00 86.81 89 ILE A N 1
ATOM 712 C CA . ILE A 1 89 ? -10.963 4.538 1.194 1.00 86.81 89 ILE A CA 1
ATOM 713 C C . ILE A 1 89 ? -12.242 5.098 1.843 1.00 86.81 89 ILE A C 1
ATOM 715 O O . ILE A 1 89 ? -13.334 4.916 1.307 1.00 86.81 89 ILE A O 1
ATOM 719 N N . ASN A 1 90 ? -12.159 5.730 3.020 1.00 86.44 90 ASN A N 1
ATOM 720 C CA . ASN A 1 90 ? -13.308 6.234 3.783 1.00 86.44 90 ASN A CA 1
ATOM 721 C C . ASN A 1 90 ? -14.394 5.170 4.057 1.00 86.44 90 ASN A C 1
ATOM 723 O O . ASN A 1 90 ? -15.589 5.461 4.008 1.00 86.44 90 ASN A O 1
ATOM 727 N N . LEU A 1 91 ? -14.007 3.910 4.269 1.00 87.56 91 LEU A N 1
ATOM 728 C CA . LEU A 1 91 ? -14.916 2.844 4.717 1.00 87.56 91 LEU A CA 1
ATOM 729 C C . LEU A 1 91 ? -14.991 2.800 6.251 1.00 87.56 91 LEU A C 1
ATOM 731 O O . LEU A 1 91 ? -16.039 2.502 6.824 1.00 87.56 91 LEU A O 1
ATOM 735 N N . ILE A 1 92 ? -13.877 3.123 6.910 1.00 87.94 92 ILE A N 1
ATOM 736 C CA . ILE A 1 92 ? -13.794 3.297 8.358 1.00 87.94 92 ILE A CA 1
ATOM 737 C C . ILE A 1 92 ? -13.918 4.787 8.660 1.00 87.94 92 ILE A C 1
ATOM 739 O O . ILE A 1 92 ? -13.090 5.596 8.245 1.00 87.94 92 ILE A O 1
ATOM 743 N N . THR A 1 93 ? -14.961 5.144 9.401 1.00 87.88 93 THR A N 1
ATOM 744 C CA . THR A 1 93 ? -15.195 6.516 9.857 1.00 87.88 93 THR A CA 1
ATOM 745 C C . THR A 1 93 ? -14.413 6.792 11.137 1.00 87.88 93 THR A C 1
ATOM 747 O O . THR A 1 93 ? -14.371 5.953 12.041 1.00 87.88 93 THR A O 1
ATOM 750 N N . VAL A 1 94 ? -13.790 7.971 11.205 1.00 88.69 94 VAL A N 1
ATOM 751 C CA . VAL A 1 94 ? -12.989 8.420 12.350 1.00 88.69 94 VAL A CA 1
ATOM 752 C C . VAL A 1 94 ? -13.701 9.585 13.029 1.00 88.69 94 VAL A C 1
ATOM 754 O O . VAL A 1 94 ? -13.985 10.593 12.389 1.00 88.69 94 VAL A O 1
ATOM 757 N N . TYR A 1 95 ? -13.960 9.463 14.330 1.00 86.25 95 TYR A N 1
ATOM 758 C CA . TYR A 1 95 ? -14.585 10.504 15.148 1.00 86.25 95 TYR A CA 1
ATOM 759 C C . TYR A 1 95 ? -13.834 10.652 16.469 1.00 86.25 95 TYR A C 1
ATOM 761 O O . TYR A 1 95 ? -13.916 9.760 17.305 1.00 86.25 95 TYR A O 1
ATOM 769 N N . ASN A 1 96 ? -13.124 11.764 16.681 1.00 86.75 96 ASN A N 1
ATOM 770 C CA . ASN A 1 96 ? -12.383 12.047 17.923 1.00 86.75 96 ASN A CA 1
ATOM 771 C C . ASN A 1 96 ? -11.541 10.853 18.428 1.00 86.75 96 ASN A C 1
ATOM 773 O O . ASN A 1 96 ? -11.624 10.482 19.591 1.00 86.75 96 ASN A O 1
ATOM 777 N N . GLY A 1 97 ? -10.786 10.191 17.541 1.00 82.25 97 GLY A N 1
ATOM 778 C CA . GLY A 1 97 ? -9.970 9.019 17.907 1.00 82.25 97 GLY A CA 1
ATOM 779 C C . GLY A 1 97 ? -10.743 7.701 18.074 1.00 82.25 97 GLY A C 1
ATOM 780 O O . GLY A 1 97 ? -10.141 6.664 18.348 1.00 82.25 97 GLY A O 1
ATOM 781 N N . THR A 1 98 ? -12.059 7.716 17.858 1.00 86.25 98 THR A N 1
ATOM 782 C CA . THR A 1 98 ? -12.897 6.514 17.780 1.00 86.25 98 THR A CA 1
ATOM 783 C C . THR A 1 98 ? -13.129 6.091 16.334 1.00 86.25 98 THR A C 1
ATOM 785 O O . THR A 1 98 ? -13.261 6.926 15.436 1.00 86.25 98 THR A O 1
ATOM 788 N N . PHE A 1 99 ? -13.197 4.782 16.116 1.00 89.25 99 PHE A N 1
ATOM 789 C CA . PHE A 1 99 ? -13.350 4.153 14.812 1.00 89.25 99 PHE A CA 1
ATOM 790 C C . PHE A 1 99 ? -14.689 3.428 14.725 1.00 89.25 99 PHE A C 1
ATOM 792 O O . PHE A 1 99 ? -15.113 2.743 15.663 1.00 89.25 99 PHE A O 1
ATOM 799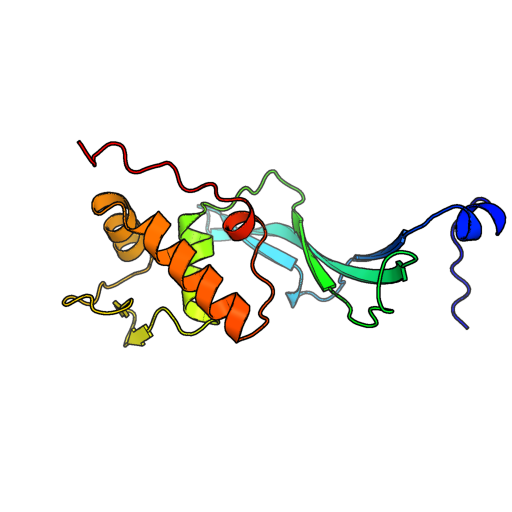 N N . LYS A 1 100 ? -15.362 3.582 13.583 1.00 88.06 100 LYS A N 1
ATOM 800 C CA . LYS A 1 100 ? -16.603 2.871 13.269 1.00 88.06 100 LYS A CA 1
ATOM 801 C C . LYS A 1 100 ? -16.591 2.383 11.827 1.00 88.06 100 LYS A C 1
ATOM 803 O O . LYS A 1 100 ? -16.329 3.155 10.905 1.00 88.06 100 LYS A O 1
ATOM 808 N N . TRP A 1 101 ? -16.949 1.117 11.646 1.00 86.75 101 TRP A N 1
ATOM 809 C CA . TRP A 1 101 ? -17.123 0.477 10.346 1.00 86.75 101 TRP A CA 1
ATOM 810 C C . TRP A 1 101 ? -18.571 -0.005 10.180 1.00 86.75 101 TRP A C 1
ATOM 812 O O . TRP A 1 101 ? -19.120 -0.650 11.075 1.00 86.75 101 TRP A O 1
ATOM 822 N N . GLY A 1 102 ? -19.190 0.337 9.045 1.00 80.69 102 GLY A N 1
ATOM 823 C CA . GLY A 1 102 ? -20.560 -0.057 8.698 1.00 80.69 102 GLY A CA 1
ATOM 824 C C . GLY A 1 102 ? -21.590 0.245 9.796 1.00 80.69 102 GLY A C 1
ATOM 825 O O . GLY A 1 102 ? -21.576 1.313 10.416 1.00 80.69 102 GLY A O 1
ATOM 826 N N . ASP A 1 103 ? -22.456 -0.733 10.066 1.00 73.25 103 ASP A N 1
ATOM 827 C CA . ASP A 1 103 ? -23.557 -0.646 11.037 1.00 73.25 103 ASP A CA 1
ATOM 828 C C . ASP A 1 103 ? -23.172 -1.034 12.472 1.00 73.25 103 ASP A C 1
ATOM 830 O O . ASP A 1 103 ? -24.030 -1.393 13.284 1.00 73.25 103 ASP A O 1
ATOM 834 N N . MET A 1 104 ? -21.887 -0.971 12.833 1.00 76.88 104 MET A N 1
ATOM 835 C CA . MET A 1 104 ? -21.491 -1.207 14.221 1.00 76.88 104 MET A CA 1
ATOM 836 C C . MET A 1 104 ? -22.190 -0.217 15.155 1.00 76.88 104 MET A C 1
ATOM 838 O O . MET A 1 104 ? -22.089 1.005 14.998 1.00 76.88 104 MET A O 1
ATOM 842 N N . LYS A 1 105 ? -22.915 -0.766 16.137 1.00 67.19 105 LYS A N 1
ATOM 843 C CA . LYS A 1 105 ? -23.637 0.016 17.150 1.00 67.19 105 LYS A CA 1
ATOM 844 C C . LYS A 1 105 ? -22.675 0.794 18.045 1.00 67.19 105 LYS A C 1
ATOM 846 O O . LYS A 1 105 ? -22.949 1.944 18.375 1.00 67.19 105 LYS A O 1
ATOM 851 N N . ASN A 1 106 ? -21.530 0.195 18.368 1.00 74.19 106 ASN A N 1
ATOM 852 C CA . ASN A 1 106 ? -20.536 0.781 19.257 1.00 74.19 106 ASN A CA 1
ATOM 853 C C . ASN A 1 106 ? -19.358 1.323 18.444 1.00 74.19 106 ASN A C 1
ATOM 855 O O . ASN A 1 106 ? -18.864 0.662 17.532 1.00 74.19 106 ASN A O 1
ATOM 859 N N . ARG A 1 107 ? -18.911 2.531 18.790 1.00 80.88 107 ARG A N 1
ATOM 860 C CA . ARG A 1 107 ? -17.643 3.089 18.306 1.00 80.88 107 ARG A CA 1
ATOM 861 C C . ARG A 1 107 ? -16.532 2.584 19.216 1.00 80.88 107 ARG A C 1
ATOM 863 O O . ARG A 1 107 ? -16.735 2.506 20.425 1.00 80.88 107 ARG A O 1
ATOM 870 N N . ILE A 1 108 ? -15.385 2.241 18.644 1.00 85.88 108 ILE A N 1
ATOM 871 C CA . ILE A 1 108 ? -14.261 1.682 19.399 1.00 85.88 108 ILE A CA 1
ATOM 872 C C . ILE A 1 108 ? -13.150 2.716 19.444 1.00 85.88 108 ILE A C 1
ATOM 874 O O . ILE A 1 108 ? -12.776 3.276 18.418 1.00 85.88 108 ILE A O 1
ATOM 878 N N . GLU A 1 109 ? -12.641 2.993 20.635 1.00 88.19 109 GLU A N 1
ATOM 879 C CA . GLU A 1 109 ? -11.545 3.932 20.836 1.00 88.19 109 GLU A CA 1
ATOM 880 C C . GLU A 1 109 ? -10.194 3.238 20.626 1.00 88.19 109 GLU A C 1
ATOM 882 O O . GLU A 1 109 ? -9.910 2.225 21.264 1.00 88.19 109 GLU A O 1
ATOM 887 N N . GLY A 1 110 ? -9.355 3.794 19.749 1.00 86.56 110 GLY A N 1
ATOM 888 C CA . GLY A 1 110 ? -8.003 3.287 19.497 1.00 86.56 110 GLY A CA 1
ATOM 889 C C . GLY A 1 110 ? -7.898 2.199 18.416 1.00 86.56 110 GLY A C 1
ATOM 890 O O . GLY A 1 110 ? -8.815 1.409 18.187 1.00 86.56 110 GLY A O 1
ATOM 891 N N . LYS A 1 111 ? -6.742 2.173 17.732 1.00 85.25 111 LYS A N 1
ATOM 892 C CA . LYS A 1 111 ? -6.441 1.243 16.624 1.00 85.25 111 LYS A CA 1
ATOM 893 C C . LYS A 1 111 ? -6.366 -0.207 17.110 1.00 85.25 111 LYS A C 1
ATOM 895 O O . LYS A 1 111 ? -6.985 -1.084 16.515 1.00 85.25 111 LYS A O 1
ATOM 900 N N . GLU A 1 112 ? -5.653 -0.447 18.208 1.00 86.25 112 GLU A N 1
ATOM 901 C CA . GLU A 1 112 ? -5.419 -1.793 18.750 1.00 86.25 112 GLU A CA 1
ATOM 902 C C . GLU A 1 112 ? -6.721 -2.472 19.180 1.00 86.25 112 GLU A C 1
ATOM 904 O O . GLU A 1 112 ? -7.015 -3.577 18.728 1.00 86.25 112 GLU A O 1
ATOM 909 N N . LYS A 1 113 ? -7.561 -1.770 19.951 1.00 86.94 113 LYS A N 1
ATOM 910 C CA . LYS A 1 113 ? -8.872 -2.282 20.381 1.00 86.94 113 LYS A CA 1
ATOM 911 C C . LYS A 1 113 ? -9.800 -2.562 19.201 1.00 86.94 113 LYS A C 1
ATOM 913 O O . LYS A 1 113 ? -10.578 -3.511 19.235 1.00 86.94 113 LYS A O 1
ATOM 918 N N . PHE A 1 114 ? -9.733 -1.750 18.144 1.00 86.94 114 PHE A N 1
ATOM 919 C CA . PHE A 1 114 ? -10.521 -1.987 16.936 1.00 86.94 114 PHE A CA 1
ATOM 920 C C . PHE A 1 114 ? -10.077 -3.268 16.217 1.00 86.94 114 PHE A C 1
ATOM 922 O O . PHE A 1 114 ? -10.917 -4.074 15.819 1.00 86.94 114 PHE A O 1
ATOM 929 N N . ILE A 1 115 ? -8.767 -3.497 16.100 1.00 87.06 115 ILE A N 1
ATOM 930 C CA . ILE A 1 115 ? -8.216 -4.730 15.523 1.00 87.06 115 ILE A CA 1
ATOM 931 C C . ILE A 1 115 ? -8.585 -5.948 16.380 1.00 87.06 115 ILE A C 1
ATOM 933 O O . ILE A 1 115 ? -9.038 -6.960 15.845 1.00 87.06 115 ILE A O 1
ATOM 937 N N . GLU A 1 116 ? -8.448 -5.852 17.701 1.00 87.56 116 GLU A N 1
ATOM 938 C CA . GLU A 1 116 ? -8.824 -6.918 18.635 1.00 87.56 116 GLU A CA 1
ATOM 939 C C . GLU A 1 116 ? -10.313 -7.270 18.532 1.00 87.56 116 GLU A C 1
ATOM 941 O O . GLU A 1 116 ? -10.690 -8.445 18.509 1.00 87.56 116 GLU A O 1
ATOM 946 N N . TYR A 1 117 ? -11.165 -6.258 18.379 1.00 87.50 117 TYR A N 1
ATOM 947 C CA . TYR A 1 117 ? -12.587 -6.451 18.145 1.00 87.50 117 TYR A CA 1
ATOM 948 C C . TYR A 1 117 ? -12.872 -7.149 16.806 1.00 87.50 117 TYR A C 1
ATOM 950 O O . TYR A 1 117 ? -13.731 -8.033 16.743 1.00 87.50 117 TYR A O 1
ATOM 958 N N . LEU A 1 118 ? -12.158 -6.796 15.730 1.00 85.56 118 LEU A N 1
ATOM 959 C CA . LEU A 1 118 ? -12.300 -7.480 14.440 1.00 85.56 118 LEU A CA 1
ATOM 960 C C . LEU A 1 118 ? -11.885 -8.953 14.526 1.00 85.56 118 LEU A C 1
ATOM 962 O O . LEU A 1 118 ? -12.556 -9.800 13.932 1.00 85.56 118 LEU A O 1
ATOM 966 N N . LYS A 1 119 ? -10.820 -9.256 15.280 1.00 85.00 119 LYS A N 1
ATOM 967 C CA . LYS A 1 119 ? -10.342 -10.625 15.522 1.00 85.00 119 LYS A CA 1
ATOM 968 C C . LYS A 1 119 ? -11.344 -11.436 16.334 1.00 85.00 119 LYS A C 1
ATOM 970 O O . LYS A 1 119 ? -11.767 -12.498 15.888 1.00 85.00 119 LYS A O 1
ATOM 975 N N . SER A 1 120 ? -11.777 -10.902 17.474 1.00 85.94 120 SER A N 1
ATOM 976 C CA . SER A 1 120 ? -12.704 -11.579 18.390 1.00 85.94 120 SER A CA 1
ATOM 977 C C . SER A 1 120 ? -14.034 -11.957 17.729 1.00 85.94 120 SER A C 1
ATOM 979 O O . SER A 1 120 ? -14.630 -12.969 18.081 1.00 85.94 120 SER A O 1
ATOM 981 N N . ASN A 1 121 ? -14.488 -11.174 16.746 1.00 82.75 121 ASN A N 1
ATOM 982 C CA . ASN A 1 121 ? -15.747 -11.414 16.036 1.00 82.75 121 ASN A CA 1
ATOM 983 C C . ASN A 1 121 ? -15.573 -12.074 14.653 1.00 82.75 121 ASN A C 1
ATOM 985 O O . ASN A 1 121 ? -16.547 -12.183 13.911 1.00 82.75 121 ASN A O 1
ATOM 989 N N . ASN A 1 122 ? -14.351 -12.471 14.273 1.00 81.50 122 ASN A N 1
ATOM 990 C CA . ASN A 1 122 ? -14.009 -13.007 12.947 1.00 81.50 122 ASN A CA 1
ATOM 991 C C . ASN A 1 122 ? -14.464 -12.116 11.765 1.00 81.50 122 ASN A C 1
ATOM 993 O O . ASN A 1 122 ? -14.808 -12.593 10.685 1.00 81.50 122 ASN A O 1
ATOM 997 N N . LEU A 1 123 ? -14.483 -10.793 11.958 1.00 84.25 123 LEU A N 1
ATOM 998 C CA . LEU A 1 123 ? -15.022 -9.828 10.988 1.00 84.25 123 LEU A CA 1
ATOM 999 C C . LEU A 1 123 ? -13.997 -9.360 9.945 1.00 84.25 123 LEU A C 1
ATOM 1001 O O . LEU A 1 123 ? -14.348 -8.629 9.016 1.00 84.25 123 LEU A O 1
ATOM 1005 N N . VAL A 1 124 ? -12.741 -9.788 10.080 1.00 82.81 124 VAL A N 1
ATOM 1006 C CA . VAL A 1 124 ? -11.626 -9.411 9.198 1.00 82.81 124 VAL A CA 1
ATOM 1007 C C . VAL A 1 124 ? -11.936 -9.755 7.736 1.00 82.81 124 VAL A C 1
ATOM 1009 O O . VAL A 1 124 ? -11.794 -8.911 6.853 1.00 82.81 124 VAL A O 1
ATOM 1012 N N . SER A 1 125 ? -12.449 -10.958 7.474 1.00 83.12 125 SER A N 1
ATOM 1013 C CA . SER A 1 125 ? -12.810 -11.428 6.127 1.00 83.12 125 SER A CA 1
ATOM 1014 C C . SER A 1 125 ? -13.914 -10.588 5.473 1.00 83.12 125 SER A C 1
ATOM 1016 O O . SER A 1 125 ? -13.865 -10.294 4.271 1.00 83.12 125 SER A O 1
ATOM 1018 N N . LYS A 1 126 ? -14.902 -10.162 6.268 1.00 84.94 126 LYS A N 1
ATOM 1019 C CA . LYS A 1 126 ? -16.007 -9.316 5.815 1.00 84.94 126 LYS A CA 1
ATOM 1020 C C . LYS A 1 126 ? -15.509 -7.916 5.460 1.00 84.94 126 LYS A C 1
ATOM 1022 O O . LYS A 1 126 ? -15.809 -7.432 4.373 1.00 84.94 126 LYS A O 1
ATOM 1027 N N . LEU A 1 127 ? -14.678 -7.318 6.314 1.00 84.62 127 LEU A N 1
ATOM 1028 C CA . LEU A 1 127 ? -14.080 -6.008 6.053 1.00 84.62 127 LEU A CA 1
ATOM 1029 C C . LEU A 1 127 ? -13.212 -6.017 4.783 1.00 84.62 127 LEU A C 1
ATOM 1031 O O . LEU A 1 127 ? -13.333 -5.117 3.957 1.00 84.62 127 LEU A O 1
ATOM 1035 N N . ILE A 1 128 ? -12.410 -7.064 4.563 1.00 85.88 128 IL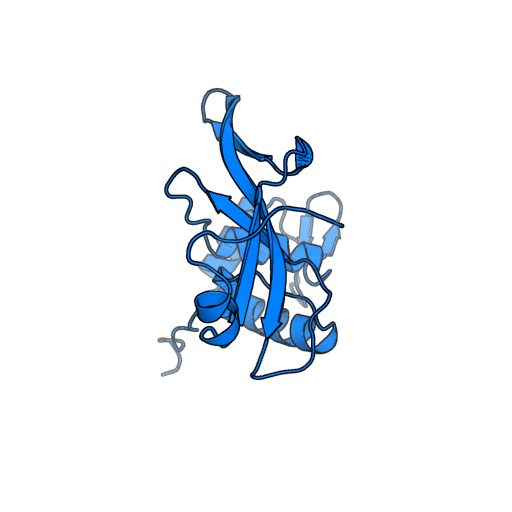E A N 1
ATOM 1036 C CA . ILE A 1 128 ? -11.639 -7.240 3.318 1.00 85.88 128 ILE A CA 1
ATOM 1037 C C . ILE A 1 128 ? -12.554 -7.289 2.095 1.00 85.88 128 ILE A C 1
ATOM 1039 O O . ILE A 1 128 ? -12.254 -6.682 1.068 1.00 85.88 128 ILE A O 1
ATOM 1043 N N . SER A 1 129 ? -13.657 -8.030 2.186 1.00 86.00 129 SER A N 1
ATOM 1044 C CA . SER A 1 129 ? -14.603 -8.171 1.077 1.00 86.00 129 SER A CA 1
ATOM 1045 C C . SER A 1 129 ? -15.247 -6.830 0.722 1.00 86.00 129 SER A C 1
ATOM 1047 O O . SER A 1 129 ? -15.366 -6.502 -0.458 1.00 86.00 129 SER A O 1
ATOM 1049 N N . ASP A 1 130 ? -15.598 -6.033 1.729 1.00 86.19 130 ASP A N 1
ATOM 1050 C CA . ASP A 1 130 ? -16.165 -4.698 1.535 1.00 86.19 130 ASP A CA 1
ATOM 1051 C C . ASP A 1 130 ? -15.129 -3.715 0.966 1.00 86.19 130 ASP A C 1
ATOM 1053 O O . ASP A 1 130 ? -15.443 -2.958 0.046 1.00 86.19 130 ASP A O 1
ATOM 1057 N N . ILE A 1 131 ? -13.868 -3.788 1.415 1.00 86.62 131 ILE A N 1
ATOM 1058 C CA . ILE A 1 131 ? -12.748 -3.031 0.829 1.00 86.62 131 ILE A CA 1
ATOM 1059 C C . ILE A 1 131 ? -12.566 -3.387 -0.652 1.00 86.62 131 ILE A C 1
ATOM 1061 O O . ILE A 1 131 ? -12.441 -2.491 -1.484 1.00 86.62 131 ILE A O 1
ATOM 1065 N N . LYS A 1 132 ? -12.584 -4.680 -1.005 1.00 85.31 132 LYS A N 1
ATOM 1066 C CA . LYS A 1 132 ? -12.431 -5.144 -2.396 1.00 85.31 132 LYS A CA 1
ATOM 1067 C C . LYS A 1 132 ? -13.559 -4.645 -3.300 1.00 85.31 132 LYS A C 1
ATOM 1069 O O . LYS A 1 132 ? -13.286 -4.218 -4.422 1.00 85.31 132 LYS A O 1
ATOM 1074 N N . LYS A 1 133 ? -14.808 -4.667 -2.821 1.00 86.31 133 LYS A N 1
ATOM 1075 C CA . LYS A 1 133 ? -15.961 -4.133 -3.567 1.00 86.31 133 LYS A CA 1
ATOM 1076 C C . LYS A 1 133 ? -15.793 -2.645 -3.843 1.00 86.31 133 LYS A C 1
ATOM 1078 O O . LYS A 1 133 ? -15.792 -2.244 -5.003 1.00 86.31 133 LYS A O 1
ATOM 1083 N N . LYS A 1 134 ? -15.538 -1.860 -2.795 1.00 85.12 134 LYS A N 1
ATOM 1084 C CA . LYS A 1 134 ? -15.380 -0.410 -2.916 1.00 85.12 134 LYS A CA 1
ATOM 1085 C C . LYS A 1 134 ? -14.195 -0.022 -3.804 1.00 85.12 134 LYS A C 1
ATOM 1087 O O . LYS A 1 134 ? -14.313 0.846 -4.655 1.00 85.12 134 LYS A O 1
ATOM 1092 N N . ALA A 1 135 ? -13.070 -0.723 -3.683 1.00 84.38 135 ALA A N 1
ATOM 1093 C CA . ALA A 1 135 ? -11.914 -0.485 -4.543 1.00 84.38 135 ALA A CA 1
ATOM 1094 C C . ALA A 1 135 ? -12.185 -0.786 -6.024 1.00 84.38 135 ALA A C 1
ATOM 1096 O O . ALA A 1 135 ? -11.608 -0.134 -6.890 1.00 84.38 135 ALA A O 1
ATOM 1097 N N . THR A 1 136 ? -13.059 -1.753 -6.320 1.00 83.94 136 THR A N 1
ATOM 1098 C CA . THR A 1 136 ? -13.470 -2.058 -7.698 1.00 83.94 136 THR A CA 1
ATOM 1099 C C . THR A 1 136 ? -14.339 -0.939 -8.274 1.00 83.94 136 THR A C 1
ATOM 1101 O O . THR A 1 136 ? -14.168 -0.576 -9.434 1.00 83.94 136 THR A O 1
ATOM 1104 N N . GLU A 1 137 ? -15.233 -0.368 -7.464 1.00 83.56 137 GLU A N 1
ATOM 1105 C CA . GLU A 1 137 ? -16.080 0.770 -7.847 1.00 83.56 137 GLU A CA 1
ATOM 1106 C C . GLU A 1 137 ? -15.239 2.030 -8.104 1.00 83.56 137 GLU A C 1
ATOM 1108 O O . GLU A 1 137 ? -15.333 2.641 -9.169 1.00 83.56 137 GLU A O 1
ATOM 1113 N N . ASP A 1 138 ? -14.340 2.355 -7.174 1.00 80.62 138 ASP A N 1
ATOM 1114 C CA . ASP A 1 138 ? -13.520 3.569 -7.223 1.00 80.62 138 ASP A CA 1
ATOM 1115 C C . ASP A 1 138 ? -12.242 3.414 -8.082 1.00 80.62 138 ASP A C 1
ATOM 1117 O O . ASP A 1 138 ? -11.462 4.356 -8.218 1.00 80.62 138 ASP A O 1
ATOM 1121 N N . ASN A 1 139 ? -12.005 2.233 -8.675 1.00 77.12 139 ASN A N 1
ATOM 1122 C CA . ASN A 1 139 ? -10.769 1.869 -9.393 1.00 77.12 139 ASN A CA 1
ATOM 1123 C C . ASN A 1 139 ? -9.483 2.173 -8.595 1.00 77.12 139 ASN A C 1
ATOM 1125 O O . ASN A 1 139 ? -8.466 2.610 -9.144 1.00 77.12 139 ASN A O 1
ATOM 1129 N N . ILE A 1 140 ? -9.522 1.934 -7.283 1.00 78.94 140 ILE A N 1
ATOM 1130 C CA . ILE A 1 140 ? -8.394 2.171 -6.379 1.00 78.94 140 ILE A CA 1
ATOM 1131 C C . ILE A 1 140 ? -7.468 0.953 -6.389 1.00 78.94 140 ILE A C 1
ATOM 1133 O O . ILE A 1 140 ? -7.901 -0.196 -6.296 1.00 78.94 140 ILE A O 1
ATOM 1137 N N . ILE A 1 141 ? -6.163 1.208 -6.465 1.00 76.00 141 ILE A N 1
ATOM 1138 C CA . ILE A 1 141 ? -5.136 0.172 -6.350 1.00 76.00 141 ILE A CA 1
ATOM 1139 C C . ILE A 1 141 ? -5.017 -0.227 -4.877 1.00 76.00 141 ILE A C 1
ATOM 1141 O O . ILE A 1 141 ? -4.681 0.600 -4.032 1.00 76.00 141 ILE A O 1
ATOM 1145 N N . LEU A 1 142 ? -5.291 -1.496 -4.574 1.00 79.75 142 LEU A N 1
ATOM 1146 C CA . LEU A 1 142 ? -5.183 -2.041 -3.222 1.00 79.75 142 LEU A CA 1
ATOM 1147 C C . LEU A 1 142 ? -3.772 -2.569 -2.916 1.00 79.75 142 LEU A C 1
ATOM 1149 O O . LEU A 1 142 ? -3.093 -3.052 -3.828 1.00 79.75 142 LEU A O 1
ATOM 1153 N N . PRO A 1 143 ? -3.364 -2.570 -1.632 1.00 77.00 143 PRO A N 1
ATOM 1154 C CA . PRO A 1 143 ? -2.170 -3.276 -1.181 1.00 77.00 143 PRO A CA 1
ATOM 1155 C C . PRO A 1 143 ? -2.214 -4.770 -1.518 1.00 77.00 143 PRO A C 1
ATOM 1157 O O . PRO A 1 143 ? -3.272 -5.413 -1.493 1.00 77.00 143 PRO A O 1
ATOM 1160 N N . THR A 1 144 ? -1.047 -5.339 -1.809 1.00 73.38 144 THR A N 1
ATOM 1161 C CA . THR A 1 144 ? -0.887 -6.737 -2.233 1.00 73.38 144 THR A CA 1
ATOM 1162 C C . THR A 1 144 ? -1.382 -7.738 -1.198 1.00 73.38 144 THR A C 1
ATOM 1164 O O . THR A 1 144 ? -1.944 -8.770 -1.560 1.00 73.38 144 THR A O 1
ATOM 1167 N N . GLU A 1 145 ? -1.233 -7.413 0.080 1.00 79.19 145 GLU A N 1
ATOM 1168 C CA . GLU A 1 145 ? -1.612 -8.238 1.223 1.00 79.19 145 GLU A CA 1
ATOM 1169 C C . GLU A 1 145 ? -3.125 -8.496 1.219 1.00 79.19 145 GLU A C 1
ATOM 1171 O O . GLU A 1 145 ? -3.574 -9.631 1.381 1.00 79.19 145 GLU A O 1
ATOM 1176 N N . ILE A 1 146 ? -3.922 -7.459 0.938 1.00 79.50 146 ILE A N 1
ATOM 1177 C CA . ILE A 1 146 ? -5.389 -7.547 0.875 1.00 79.50 146 ILE A CA 1
ATOM 1178 C C . ILE A 1 146 ? -5.826 -8.351 -0.352 1.00 79.50 146 ILE A C 1
ATOM 1180 O O . ILE A 1 146 ? -6.758 -9.159 -0.283 1.00 79.50 146 ILE A O 1
ATOM 1184 N N . VAL A 1 147 ? -5.155 -8.152 -1.489 1.00 78.88 147 VAL A N 1
ATOM 1185 C CA . VAL A 1 147 ? -5.466 -8.866 -2.736 1.00 78.88 147 VAL A CA 1
ATOM 1186 C C . VAL A 1 147 ? -5.213 -10.365 -2.577 1.00 78.88 147 VAL A C 1
ATOM 1188 O O . VAL A 1 147 ? -6.083 -11.165 -2.924 1.00 78.88 147 VAL A O 1
ATOM 1191 N N . GLN A 1 148 ? -4.063 -10.739 -2.010 1.00 74.25 148 GLN A N 1
ATOM 1192 C CA . GLN A 1 148 ? -3.642 -12.131 -1.843 1.00 74.25 148 GLN A CA 1
ATOM 1193 C C . GLN A 1 148 ? -4.329 -12.857 -0.684 1.00 74.25 148 GLN A C 1
ATOM 1195 O O . GLN A 1 148 ? -4.292 -14.089 -0.649 1.00 74.25 148 GLN A O 1
ATOM 1200 N N . TYR A 1 149 ? -4.976 -12.133 0.236 1.00 77.06 149 TYR A N 1
ATOM 1201 C CA . TYR A 1 149 ? -5.696 -12.749 1.343 1.00 77.06 149 TYR A CA 1
ATOM 1202 C C . TYR A 1 149 ? -6.795 -13.687 0.826 1.00 77.06 149 TYR A C 1
ATOM 1204 O O . TYR A 1 149 ? -7.815 -13.252 0.270 1.00 77.06 149 TYR A O 1
ATOM 1212 N N . LYS A 1 150 ? -6.570 -14.991 1.009 1.00 67.81 150 LYS A N 1
ATOM 1213 C CA . LYS A 1 150 ? -7.568 -16.033 0.782 1.00 67.81 150 LYS A CA 1
ATOM 1214 C C . LYS A 1 150 ? -8.479 -16.061 1.997 1.00 67.81 150 LYS A C 1
ATOM 1216 O O . LYS A 1 150 ? -8.019 -16.285 3.110 1.00 67.81 150 LYS A O 1
ATOM 1221 N N . VAL A 1 151 ? -9.766 -15.828 1.769 1.00 63.00 151 VAL A N 1
ATOM 1222 C CA . VAL A 1 151 ? -10.780 -15.989 2.809 1.00 63.00 151 VAL A CA 1
ATOM 1223 C C . VAL A 1 151 ? -10.794 -17.463 3.193 1.00 63.00 151 VAL A C 1
ATOM 1225 O O . VAL A 1 151 ? -11.156 -18.308 2.372 1.00 63.00 151 VAL A O 1
ATOM 1228 N N . GLU A 1 152 ? -10.362 -17.782 4.412 1.00 59.41 152 GLU A N 1
ATOM 1229 C CA . GLU A 1 152 ? -10.610 -19.109 4.959 1.00 59.41 152 GLU A CA 1
ATOM 1230 C C . GLU A 1 152 ? -12.131 -19.292 5.065 1.00 59.41 152 GLU A C 1
ATOM 1232 O O . GLU A 1 152 ? -12.814 -18.407 5.592 1.00 59.41 152 GLU A O 1
ATOM 1237 N N . PRO A 1 153 ? -12.698 -20.385 4.526 1.00 53.06 153 PRO A N 1
ATOM 1238 C CA . PRO A 1 153 ? -14.123 -20.633 4.661 1.00 53.06 153 PRO A CA 1
ATOM 1239 C C . PRO A 1 153 ? -14.461 -20.757 6.149 1.00 53.06 153 PRO A C 1
ATOM 1241 O O . PRO A 1 153 ? -13.799 -21.499 6.875 1.00 53.06 153 PRO A O 1
ATOM 1244 N N . ASP A 1 154 ? -15.480 -20.013 6.588 1.00 55.72 154 ASP A N 1
ATOM 1245 C CA . ASP A 1 154 ? -15.987 -20.012 7.963 1.00 55.72 154 ASP A CA 1
ATOM 1246 C C . ASP A 1 154 ? -16.182 -21.454 8.454 1.00 55.72 154 ASP A C 1
ATOM 1248 O O . ASP A 1 154 ? -17.128 -22.140 8.059 1.00 55.72 154 ASP A O 1
ATOM 1252 N N . LYS A 1 155 ? -15.297 -21.920 9.343 1.00 51.00 155 LYS A N 1
ATOM 1253 C CA . LYS A 1 155 ? -15.365 -23.269 9.932 1.00 51.00 155 LYS A CA 1
ATOM 1254 C C . LYS A 1 155 ? -16.603 -23.469 10.824 1.00 51.00 155 LYS A C 1
ATOM 1256 O O . LYS A 1 155 ? -16.875 -24.595 11.224 1.00 51.00 155 LYS A O 1
ATOM 1261 N N . ASN A 1 156 ? -17.361 -22.401 11.093 1.00 50.12 156 ASN A N 1
ATOM 1262 C CA . ASN A 1 156 ? -18.553 -22.386 11.945 1.00 50.12 156 ASN A CA 1
ATOM 1263 C C . ASN A 1 156 ? -19.895 -22.367 11.195 1.00 50.12 156 ASN A C 1
ATOM 1265 O O . ASN A 1 156 ? -20.936 -22.250 11.836 1.00 50.12 156 ASN A O 1
ATOM 1269 N N . LYS A 1 157 ? -19.920 -22.524 9.864 1.00 45.41 157 LYS A N 1
ATOM 1270 C CA . LYS A 1 157 ? -21.157 -22.916 9.167 1.00 45.41 157 LYS A CA 1
ATOM 1271 C C . LYS A 1 157 ? -21.264 -24.442 9.137 1.00 45.41 157 LYS A C 1
ATOM 1273 O O . LYS A 1 157 ? -20.906 -25.072 8.144 1.00 45.41 157 LYS A O 1
ATOM 1278 N N . LYS A 1 158 ? -21.730 -25.022 10.240 1.00 36.09 158 LYS A N 1
ATOM 1279 C CA . LYS A 1 158 ? -22.350 -26.350 10.278 1.00 36.09 158 LYS A CA 1
ATOM 1280 C C . LYS A 1 158 ? -23.765 -26.207 10.805 1.00 36.09 158 LYS A C 1
ATOM 1282 O O . LYS A 1 158 ? -23.936 -25.418 11.758 1.00 36.09 158 LYS A O 1
#

Secondary structure (DSSP, 8-state):
------SSHHHHHHH-SEEEEEEE---GGGEEEEE-TTS-EEEEEEEEEEEEEEESSSS---PEEEEEEESS-----HHHHHHHHHHHTT-EEEETTEEEETT-SS-EESHHHHHHHHHHTT-HHHHHHHHHHHHHHTTPPPPHHHHH------TT--

Sequence (158 aa):
GNPANTPGGHAVKHAFSVRLRIARNKKEEARLKRIDEGGNEIIIGSHANIRIEKNRFGKPVFHTLEIPIYYEAYFPNIEEVIFDTGRQINLITVYNGTFKWGDMKNRIEGKEKFIEYLKSNNLVSKLISDIKKKATEDNIILPTEIVQYKVEPDKNKK

Radius of gyration: 20.3 Å; chains: 1; bounding box: 47×39×52 Å

Foldseek 3Di:
DDPDDDPPDDVVVVPDQWDKDKAFDPDPVQFDWDQDPVRDTDGQWGKIWIATPHHNPDDHDGDIDIDTDGPDPDDDDLLLLLVVLCVVLVQWDDDPQWTDHDPDPDTHHHSVRVSVVCVVVVCSLVSLVVSVVSCVVVVNDGDPSSVPDDPDPPPPPD

pLDDT: mean 80.07, std 9.57, range [36.09, 89.94]

InterPro domains:
  IPR020587 DNA recombination and repair protein RecA, monomer-monomer interface [PS50163] (1-60)
  IPR027417 P-loop containing nucleoside triphosphate hydrolase [G3DSA:3.40.50.300] (1-75)

Organism: NCBI:txid412755